Protein AF-A0A158G191-F1 (afdb_monomer_lite)

Organism: Caballeronia sordidicola (NCBI:txid196367)

Structure (mmCIF, N/CA/C/O backbone):
data_AF-A0A158G191-F1
#
_entry.id   AF-A0A158G191-F1
#
loop_
_atom_site.group_PDB
_atom_site.id
_atom_site.type_symbol
_atom_site.label_atom_id
_atom_site.label_alt_id
_atom_site.label_comp_id
_atom_site.label_asym_id
_atom_site.label_entity_id
_atom_site.label_seq_id
_atom_site.pdbx_PDB_ins_code
_atom_site.Cartn_x
_atom_site.Cartn_y
_atom_site.Cartn_z
_atom_site.occupancy
_atom_site.B_iso_or_equiv
_atom_site.auth_seq_id
_atom_site.auth_comp_id
_atom_site.auth_asym_id
_atom_site.auth_atom_id
_atom_site.pdbx_PDB_model_num
ATOM 1 N N . MET A 1 1 ? -6.265 -5.950 13.045 1.00 90.75 1 MET A N 1
ATOM 2 C CA . MET A 1 1 ? -7.126 -6.049 11.848 1.00 90.75 1 MET A CA 1
ATOM 3 C C . MET A 1 1 ? -6.249 -5.811 10.636 1.00 90.75 1 MET A C 1
ATOM 5 O O . MET A 1 1 ? -5.421 -4.910 10.689 1.00 90.75 1 MET A O 1
ATOM 9 N N . TYR A 1 2 ? -6.379 -6.637 9.599 1.00 93.06 2 TYR A N 1
ATOM 10 C CA . TYR A 1 2 ? -5.526 -6.545 8.417 1.00 93.06 2 TYR A CA 1
ATOM 11 C C . TYR A 1 2 ? -6.267 -5.915 7.248 1.00 93.06 2 TYR A C 1
ATOM 13 O O . TYR A 1 2 ? -7.435 -6.209 6.990 1.00 93.06 2 TYR A O 1
ATOM 21 N N . VAL A 1 3 ? -5.549 -5.086 6.509 1.00 94.38 3 VAL A N 1
ATOM 22 C CA . VAL A 1 3 ? -5.984 -4.521 5.240 1.00 94.38 3 VAL A CA 1
ATOM 23 C C . VAL A 1 3 ? -5.022 -5.031 4.177 1.00 94.38 3 VAL A C 1
ATOM 25 O O . VAL A 1 3 ? -3.864 -4.621 4.146 1.00 94.38 3 VAL A O 1
ATOM 28 N N . GLY A 1 4 ? -5.496 -5.971 3.358 1.00 94.06 4 GLY A N 1
ATOM 29 C CA . GLY A 1 4 ? -4.665 -6.678 2.388 1.00 94.06 4 GLY A CA 1
ATOM 30 C C . GLY A 1 4 ? -4.583 -5.954 1.046 1.00 94.06 4 GLY A C 1
ATOM 31 O O . GLY A 1 4 ? -5.605 -5.678 0.406 1.00 94.06 4 GLY A O 1
ATOM 32 N N . ILE A 1 5 ? -3.359 -5.701 0.596 1.00 94.25 5 ILE A N 1
ATOM 33 C CA . ILE A 1 5 ? -3.011 -5.248 -0.749 1.00 94.25 5 ILE A CA 1
ATOM 34 C C . ILE A 1 5 ? -2.375 -6.441 -1.467 1.00 94.25 5 ILE A C 1
ATOM 36 O O . ILE A 1 5 ? -1.180 -6.686 -1.343 1.00 94.25 5 ILE A O 1
ATOM 40 N N . PHE A 1 6 ? -3.196 -7.201 -2.191 1.00 93.38 6 PHE A N 1
ATOM 41 C CA . PHE A 1 6 ? -2.747 -8.345 -2.992 1.00 93.38 6 PHE A CA 1
ATOM 42 C C . PHE A 1 6 ? -2.273 -7.887 -4.355 1.00 93.38 6 PHE A C 1
ATOM 44 O O . PHE A 1 6 ? -2.997 -7.136 -5.006 1.00 93.38 6 PHE A O 1
ATOM 51 N N . ASP A 1 7 ? -1.100 -8.324 -4.774 1.00 92.62 7 ASP A N 1
ATOM 52 C CA . ASP A 1 7 ? -0.473 -7.860 -5.998 1.00 92.62 7 ASP A CA 1
ATOM 53 C C . ASP A 1 7 ? -0.033 -9.034 -6.859 1.00 92.62 7 ASP A C 1
ATOM 55 O O . ASP A 1 7 ? 0.879 -9.782 -6.506 1.00 92.62 7 ASP A O 1
ATOM 59 N N . ASP A 1 8 ? -0.763 -9.218 -7.949 1.00 91.00 8 ASP A N 1
ATOM 60 C CA . ASP A 1 8 ? -0.626 -10.300 -8.913 1.00 91.00 8 ASP A CA 1
ATOM 61 C C . ASP A 1 8 ? 0.094 -9.876 -10.197 1.00 91.00 8 ASP A C 1
ATOM 63 O O . ASP A 1 8 ? 0.328 -10.722 -11.060 1.00 91.00 8 ASP A O 1
ATOM 67 N N . LEU A 1 9 ? 0.476 -8.601 -10.318 1.00 90.50 9 LEU A N 1
ATOM 68 C CA . LEU A 1 9 ? 1.195 -8.091 -11.480 1.00 90.50 9 LEU A CA 1
ATOM 69 C C . LEU A 1 9 ? 2.670 -8.512 -11.448 1.00 90.50 9 LEU A C 1
ATOM 71 O O . LEU A 1 9 ? 3.302 -8.583 -10.390 1.00 90.50 9 LEU A O 1
ATOM 75 N N . ASP A 1 10 ? 3.225 -8.793 -12.625 1.00 88.00 10 ASP A N 1
ATOM 76 C CA . ASP A 1 10 ? 4.669 -8.923 -12.803 1.00 88.00 10 ASP A CA 1
ATOM 77 C C . ASP A 1 10 ? 5.358 -7.548 -12.830 1.00 88.00 10 ASP A C 1
ATOM 79 O O . ASP A 1 10 ? 4.724 -6.493 -12.766 1.00 88.00 10 ASP A O 1
ATOM 83 N N . TRP A 1 11 ? 6.688 -7.567 -12.844 1.00 92.06 11 TRP A N 1
ATOM 84 C CA . TRP A 1 11 ? 7.530 -6.373 -12.770 1.00 92.06 11 TRP A CA 1
ATOM 85 C C . TRP A 1 11 ? 8.141 -6.006 -14.130 1.00 92.06 11 TRP A C 1
ATOM 87 O O . TRP A 1 11 ? 9.162 -5.328 -14.165 1.00 92.06 11 TRP A O 1
ATOM 97 N N . ASP A 1 12 ? 7.542 -6.445 -15.242 1.00 93.00 12 ASP A N 1
ATOM 98 C CA . ASP A 1 12 ? 8.094 -6.205 -16.584 1.00 93.00 12 ASP A CA 1
ATOM 99 C C . ASP A 1 12 ? 8.003 -4.717 -16.975 1.00 93.00 12 ASP A C 1
ATOM 101 O O . ASP A 1 12 ? 8.959 -4.146 -17.500 1.00 93.00 12 ASP A O 1
ATOM 105 N N . ASP A 1 13 ? 6.882 -4.060 -16.649 1.00 95.62 13 ASP A N 1
ATOM 106 C CA . ASP A 1 13 ? 6.724 -2.600 -16.716 1.00 95.62 13 ASP A CA 1
ATOM 107 C C . ASP A 1 13 ? 6.657 -2.005 -15.302 1.00 95.62 13 ASP A C 1
ATOM 109 O O . ASP A 1 13 ? 5.589 -1.721 -14.746 1.00 95.62 13 ASP A O 1
ATOM 113 N N . GLU A 1 14 ? 7.833 -1.808 -14.707 1.00 96.12 14 GLU A N 1
ATOM 114 C CA . GLU A 1 14 ? 7.959 -1.267 -13.352 1.00 96.12 14 GLU A CA 1
ATOM 115 C C . GLU A 1 14 ? 7.348 0.130 -13.200 1.00 96.12 14 GLU A C 1
ATOM 117 O O . GLU A 1 14 ? 6.786 0.443 -12.151 1.00 96.12 14 GLU A O 1
ATOM 122 N N . ALA A 1 15 ? 7.421 0.981 -14.227 1.00 96.50 15 ALA A N 1
ATOM 123 C CA . ALA A 1 15 ? 6.918 2.351 -14.143 1.00 96.50 15 ALA A CA 1
ATOM 124 C C . ALA A 1 15 ? 5.391 2.364 -14.002 1.00 96.50 15 ALA A C 1
ATOM 126 O O . ALA A 1 15 ? 4.836 3.034 -13.115 1.00 96.50 15 ALA A O 1
ATOM 127 N N . THR A 1 16 ? 4.708 1.577 -14.835 1.00 96.19 16 THR A N 1
ATOM 128 C CA . THR A 1 16 ? 3.261 1.383 -14.728 1.00 96.19 16 THR A CA 1
ATOM 129 C C . THR A 1 16 ? 2.907 0.706 -13.409 1.00 96.19 16 THR A C 1
ATOM 131 O O . THR A 1 16 ? 1.993 1.167 -12.712 1.00 96.19 16 THR A O 1
ATOM 134 N N . HIS A 1 17 ? 3.661 -0.320 -13.009 1.00 96.81 17 HIS A N 1
ATOM 135 C CA . HIS A 1 17 ? 3.433 -1.030 -11.755 1.00 96.81 17 HIS A CA 1
ATOM 136 C C . HIS A 1 17 ? 3.533 -0.081 -10.545 1.00 96.81 17 HIS A C 1
ATOM 138 O O . HIS A 1 17 ? 2.590 0.015 -9.753 1.00 96.81 17 HIS A O 1
ATOM 144 N N . PHE A 1 18 ? 4.596 0.720 -10.427 1.00 97.44 18 PHE A N 1
ATOM 145 C CA . PHE A 1 18 ? 4.761 1.696 -9.341 1.00 97.44 18 PHE A CA 1
ATOM 146 C C . PHE A 1 18 ? 3.602 2.692 -9.268 1.00 97.44 18 PHE A C 1
ATOM 148 O O . PHE A 1 18 ? 3.135 3.028 -8.172 1.00 97.44 18 PHE A O 1
ATOM 155 N N . SER A 1 19 ? 3.097 3.148 -10.417 1.00 97.44 19 SER A N 1
ATOM 156 C CA . SER A 1 19 ? 1.932 4.037 -10.486 1.00 97.44 19 SER A CA 1
ATOM 157 C C . SER A 1 19 ? 0.666 3.360 -9.951 1.00 97.44 19 SER A C 1
ATOM 159 O O . SER A 1 19 ? -0.055 3.936 -9.128 1.00 97.44 19 SER A O 1
ATOM 161 N N . LEU A 1 20 ? 0.403 2.117 -10.364 1.00 96.62 20 LEU A N 1
ATOM 162 C CA . LEU A 1 20 ? -0.759 1.344 -9.918 1.00 96.62 20 LEU A CA 1
ATOM 163 C C . LEU A 1 20 ? -0.700 1.025 -8.423 1.00 96.62 20 LEU A C 1
ATOM 165 O O . LEU A 1 20 ? -1.685 1.242 -7.710 1.00 96.62 20 LEU A O 1
ATOM 169 N N . LEU A 1 21 ? 0.455 0.576 -7.932 1.00 96.12 21 LEU A N 1
ATOM 170 C CA . LEU A 1 21 ? 0.640 0.250 -6.524 1.00 96.12 21 LEU A CA 1
ATOM 171 C C . LEU A 1 21 ? 0.536 1.503 -5.644 1.00 96.12 21 LEU A C 1
ATOM 173 O O . LEU A 1 21 ? -0.122 1.456 -4.605 1.00 96.12 21 LEU A O 1
ATOM 177 N N . THR A 1 22 ? 1.062 2.651 -6.092 1.00 96.31 22 THR A N 1
ATOM 178 C CA . THR A 1 22 ? 0.871 3.945 -5.405 1.00 96.31 22 THR A CA 1
ATOM 179 C C . THR A 1 22 ? -0.615 4.280 -5.271 1.00 96.31 22 THR A C 1
ATOM 181 O O . THR A 1 22 ? -1.106 4.472 -4.160 1.00 96.31 22 THR A O 1
ATOM 184 N N . LYS A 1 23 ? -1.370 4.242 -6.378 1.00 96.62 23 LYS A N 1
ATOM 185 C CA . LYS A 1 23 ? -2.822 4.504 -6.370 1.00 96.62 23 LYS A CA 1
ATOM 186 C C . LYS A 1 23 ? -3.576 3.560 -5.433 1.00 96.62 23 LYS A C 1
ATOM 188 O O . LYS A 1 23 ? -4.559 3.959 -4.804 1.00 96.62 23 LYS A O 1
ATOM 193 N N . LYS A 1 24 ? -3.141 2.299 -5.350 1.00 95.38 24 LYS A N 1
ATOM 194 C CA . LYS A 1 24 ? -3.729 1.302 -4.456 1.00 95.38 24 LYS A CA 1
ATOM 195 C C . LYS A 1 24 ? -3.446 1.660 -2.999 1.00 95.38 24 LYS A C 1
ATOM 197 O O . LYS A 1 24 ? -4.388 1.800 -2.228 1.00 95.38 24 LYS A O 1
ATOM 202 N N . ILE A 1 25 ? -2.189 1.889 -2.635 1.00 95.25 25 ILE A N 1
ATOM 203 C CA . ILE A 1 25 ? -1.796 2.281 -1.275 1.00 95.25 25 ILE A CA 1
ATOM 204 C C . ILE A 1 25 ? -2.553 3.536 -0.823 1.00 95.25 25 ILE A C 1
ATOM 206 O O . ILE A 1 25 ? -3.159 3.529 0.252 1.00 95.25 25 ILE A O 1
ATOM 210 N N . ASP A 1 26 ? -2.601 4.574 -1.656 1.00 94.88 26 ASP A N 1
ATOM 211 C CA . ASP A 1 26 ? -3.274 5.836 -1.329 1.00 94.88 26 ASP A CA 1
ATOM 212 C C . ASP A 1 26 ? -4.769 5.626 -1.076 1.00 94.88 26 ASP A C 1
ATOM 214 O O . ASP A 1 26 ? -5.320 6.085 -0.074 1.00 94.88 26 ASP A O 1
ATOM 218 N N . ARG A 1 27 ? -5.431 4.837 -1.927 1.00 94.12 27 ARG A N 1
ATOM 219 C CA . ARG A 1 27 ? -6.853 4.518 -1.759 1.00 94.12 27 ARG A CA 1
ATOM 220 C C . ARG A 1 27 ? -7.127 3.772 -0.457 1.00 94.12 27 ARG A C 1
ATOM 222 O O . ARG A 1 27 ? -8.065 4.111 0.262 1.00 94.12 27 ARG A O 1
ATOM 229 N N . TYR A 1 28 ? -6.343 2.739 -0.163 1.00 93.50 28 TYR A N 1
ATOM 230 C CA . TYR A 1 28 ? -6.544 1.919 1.031 1.00 93.50 28 TYR A CA 1
ATOM 231 C C . TYR A 1 28 ? -6.251 2.710 2.310 1.00 93.50 28 TYR A C 1
ATOM 233 O O . TYR A 1 28 ? -7.031 2.655 3.261 1.00 93.50 28 TYR A O 1
ATOM 241 N N . THR A 1 29 ? -5.174 3.496 2.328 1.00 92.94 29 THR A N 1
ATOM 242 C CA . THR A 1 29 ? -4.855 4.358 3.473 1.00 92.94 29 THR A CA 1
ATOM 243 C C . THR A 1 29 ? -5.928 5.430 3.681 1.00 92.94 29 THR A C 1
ATOM 245 O O . THR A 1 29 ? -6.360 5.635 4.816 1.00 92.94 29 THR A O 1
ATOM 248 N N . GLN A 1 30 ? -6.449 6.052 2.617 1.00 94.50 30 GLN A N 1
ATOM 249 C CA . GLN A 1 30 ? -7.554 7.012 2.709 1.00 94.50 30 GLN A CA 1
ATOM 250 C C . GLN A 1 30 ? -8.855 6.367 3.213 1.00 94.50 30 GLN A C 1
ATOM 252 O O . GLN A 1 30 ? -9.534 6.948 4.062 1.00 94.50 30 GLN A O 1
ATOM 257 N N . TYR A 1 31 ? -9.189 5.156 2.757 1.00 93.81 31 TYR A N 1
ATOM 258 C CA . TYR A 1 31 ? -10.359 4.404 3.231 1.00 93.81 31 TYR A CA 1
ATOM 259 C C . TYR A 1 31 ? -10.299 4.133 4.743 1.00 93.81 31 TYR A C 1
ATOM 261 O O . TYR A 1 31 ? -11.294 4.264 5.459 1.00 93.81 31 TYR A O 1
ATOM 269 N N . VAL A 1 32 ? -9.115 3.800 5.263 1.00 92.88 32 VAL A N 1
ATOM 270 C CA . VAL A 1 32 ? -8.923 3.606 6.705 1.00 92.88 32 VAL A CA 1
ATOM 271 C C . VAL A 1 32 ? -8.984 4.943 7.450 1.00 92.88 32 VAL A C 1
ATOM 273 O O . VAL A 1 32 ? -9.736 5.068 8.416 1.00 92.88 32 VAL A O 1
ATOM 276 N N . ARG A 1 33 ? -8.239 5.961 6.995 1.00 92.88 33 ARG A N 1
ATOM 277 C CA . ARG A 1 33 ? -8.139 7.271 7.670 1.00 92.88 33 ARG A CA 1
ATOM 278 C C . ARG A 1 33 ? -9.448 8.049 7.705 1.00 92.88 33 ARG A C 1
ATOM 280 O O . ARG A 1 33 ? -9.703 8.755 8.672 1.00 92.88 33 ARG A O 1
ATOM 287 N N . SER A 1 34 ? -10.272 7.918 6.672 1.00 94.31 34 SER A N 1
ATOM 288 C CA . SER A 1 34 ? -11.597 8.547 6.615 1.00 94.31 34 SER A CA 1
ATOM 289 C C . SER A 1 34 ? -12.610 7.909 7.572 1.00 94.31 34 SER A C 1
ATOM 291 O O . SER A 1 34 ? -13.733 8.392 7.684 1.00 94.31 34 SER A O 1
ATOM 293 N N . GLY A 1 35 ? -12.253 6.810 8.247 1.00 93.12 35 GLY A N 1
ATOM 294 C CA . GLY A 1 35 ? -13.159 6.073 9.123 1.00 93.12 35 GLY A CA 1
ATOM 295 C C . GLY A 1 35 ? -14.177 5.211 8.373 1.00 93.12 35 GLY A C 1
ATOM 296 O O . GLY A 1 35 ? -14.957 4.515 9.024 1.00 93.12 35 GLY A O 1
ATOM 297 N N . GLN A 1 36 ? -14.145 5.183 7.033 1.00 94.50 36 GLN A N 1
ATOM 298 C CA . GLN A 1 36 ? -15.035 4.346 6.218 1.00 94.50 36 GLN A CA 1
ATOM 299 C C . GLN A 1 36 ? -14.927 2.869 6.603 1.00 94.50 36 GLN A C 1
ATOM 301 O O 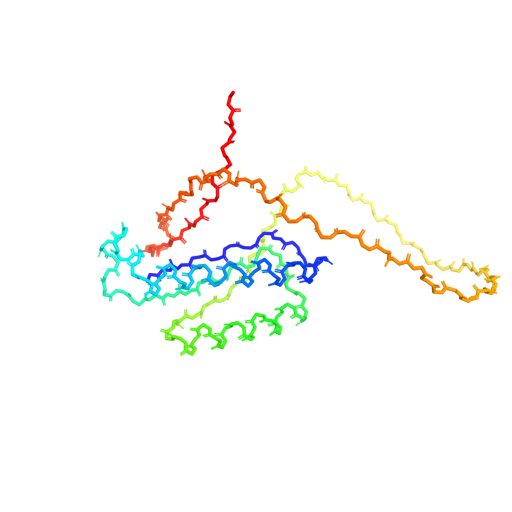. GLN A 1 36 ? -15.941 2.177 6.689 1.00 94.50 36 GLN A O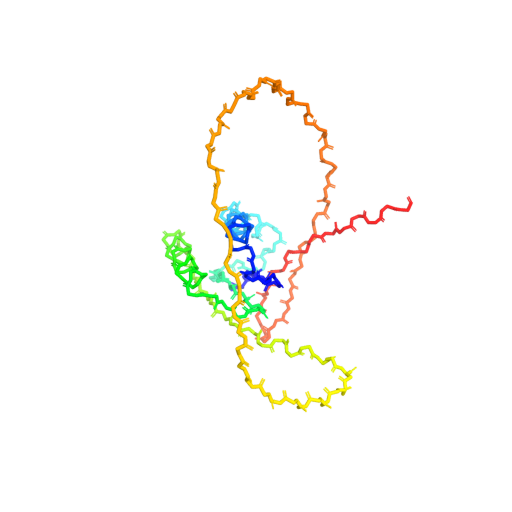 1
ATOM 306 N N . LEU A 1 37 ? -13.719 2.403 6.938 1.00 92.38 37 LEU A N 1
ATOM 307 C CA . LEU A 1 37 ? -13.522 1.060 7.474 1.00 92.38 37 LEU A CA 1
ATOM 308 C C . LEU A 1 37 ? -14.355 0.796 8.740 1.00 92.38 37 LEU A C 1
ATOM 310 O O . LEU A 1 37 ? -15.023 -0.232 8.827 1.00 92.38 37 LEU A O 1
ATOM 314 N N . LEU A 1 38 ? -14.307 1.701 9.721 1.00 92.25 38 LEU A N 1
ATOM 315 C CA . LEU A 1 38 ? -15.026 1.541 10.988 1.00 92.25 38 LEU A CA 1
ATOM 316 C C . LEU A 1 38 ? -16.539 1.677 10.807 1.00 92.25 38 LEU A C 1
ATOM 318 O O . LEU A 1 38 ? -17.288 1.006 11.512 1.00 92.25 38 LEU A O 1
ATOM 322 N N . ALA A 1 39 ? -16.982 2.515 9.868 1.00 93.12 39 ALA A N 1
ATOM 323 C CA . ALA A 1 39 ? -18.392 2.649 9.522 1.00 93.12 39 ALA A CA 1
ATOM 324 C C . ALA A 1 39 ? -18.940 1.360 8.891 1.00 93.12 39 ALA A C 1
ATOM 326 O O . ALA A 1 39 ? -19.986 0.867 9.306 1.00 93.12 39 ALA A O 1
ATOM 327 N N . ALA A 1 40 ? -18.208 0.784 7.932 1.00 91.88 40 ALA A N 1
ATOM 328 C CA . ALA A 1 40 ? -18.599 -0.456 7.264 1.00 91.88 40 ALA A CA 1
ATOM 329 C C . ALA A 1 40 ? -18.482 -1.684 8.184 1.00 91.88 40 ALA A C 1
ATOM 331 O O . ALA A 1 40 ? -19.281 -2.615 8.084 1.00 91.88 40 ALA A O 1
ATOM 332 N N . TYR A 1 41 ? -17.509 -1.687 9.102 1.00 90.88 41 TYR A N 1
ATOM 333 C CA . TYR A 1 41 ? -17.234 -2.823 9.982 1.00 90.88 41 TYR A CA 1
ATOM 334 C C . TYR A 1 41 ? -17.019 -2.398 11.442 1.00 90.88 41 TYR A C 1
ATOM 336 O O . TYR A 1 41 ? -15.909 -2.504 11.963 1.00 90.88 41 TYR A O 1
ATOM 344 N N . PRO A 1 42 ? -18.077 -2.010 12.177 1.00 91.94 42 PRO A N 1
ATOM 345 C CA . PRO A 1 42 ? -17.942 -1.486 13.542 1.00 91.94 42 PRO A CA 1
ATOM 346 C C . PRO A 1 42 ? -17.253 -2.439 14.529 1.00 91.94 42 PRO A C 1
ATOM 348 O O . PRO A 1 42 ? -16.623 -1.995 15.487 1.00 91.94 42 PRO A O 1
ATOM 351 N N . ARG A 1 43 ? -17.326 -3.755 14.282 1.00 91.44 43 ARG A N 1
ATOM 352 C CA . ARG A 1 43 ? -16.730 -4.797 15.139 1.00 91.44 43 ARG A CA 1
ATOM 353 C C . ARG A 1 43 ? -15.199 -4.778 15.168 1.00 91.44 43 ARG A C 1
ATOM 355 O O . ARG A 1 43 ? -14.624 -5.400 16.051 1.00 91.44 43 ARG A O 1
ATOM 362 N N . VAL A 1 44 ? -14.541 -4.099 14.222 1.00 89.56 44 VAL A N 1
ATOM 363 C CA . VAL A 1 44 ? -13.069 -3.973 14.206 1.00 89.56 44 VAL A CA 1
ATOM 364 C C . VAL A 1 44 ? -12.569 -2.797 15.052 1.00 89.56 44 VAL A C 1
ATOM 366 O O . VAL A 1 44 ? -11.363 -2.568 15.133 1.00 89.56 44 VAL A O 1
ATOM 369 N N . ARG A 1 45 ? -13.473 -2.058 15.711 1.00 90.62 45 ARG A N 1
ATOM 370 C CA . ARG A 1 45 ? -13.113 -0.995 16.654 1.00 90.62 45 ARG A CA 1
ATOM 371 C C . ARG A 1 45 ? -12.239 -1.552 17.782 1.00 90.62 45 ARG A C 1
ATOM 373 O O . ARG A 1 45 ? -12.531 -2.606 18.335 1.00 90.62 45 ARG A O 1
ATOM 380 N N . GLY A 1 46 ? -11.182 -0.817 18.119 1.00 90.25 46 GLY A N 1
ATOM 381 C CA . GLY A 1 46 ? -10.233 -1.190 19.172 1.00 90.25 46 GLY A CA 1
ATOM 382 C C . GLY A 1 46 ? -9.107 -2.124 18.721 1.00 90.25 46 GLY A C 1
ATOM 383 O O . GLY A 1 46 ? -8.172 -2.332 19.484 1.00 90.25 46 GLY A O 1
ATOM 384 N N . TYR A 1 47 ? -9.139 -2.643 17.489 1.00 90.69 47 TYR A N 1
ATOM 385 C CA . TYR A 1 47 ? -8.022 -3.407 16.935 1.00 90.69 47 TYR A CA 1
ATOM 386 C C . TYR A 1 47 ? -7.063 -2.487 16.165 1.00 90.69 47 TYR A C 1
ATOM 388 O O . TYR A 1 47 ? -7.536 -1.666 15.374 1.00 90.69 47 TYR A O 1
ATOM 396 N N . PRO A 1 48 ? -5.733 -2.651 16.308 1.00 91.75 48 PRO A N 1
ATOM 397 C CA . PRO A 1 48 ? -4.774 -1.932 15.474 1.00 91.75 48 PRO A CA 1
ATOM 398 C C . PRO A 1 48 ? -4.957 -2.317 14.002 1.00 91.75 48 PRO A C 1
ATOM 400 O O . PRO A 1 48 ? -5.303 -3.465 13.687 1.00 91.75 48 PRO A O 1
ATOM 403 N N . VAL A 1 49 ? -4.739 -1.361 13.099 1.00 93.44 49 VAL A N 1
ATOM 404 C CA . VAL A 1 4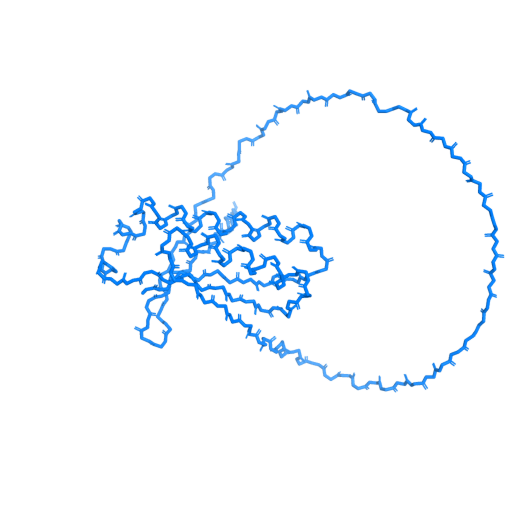9 ? -4.794 -1.592 11.650 1.00 93.44 49 VAL A CA 1
ATOM 405 C C . VAL A 1 49 ? -3.390 -1.880 11.133 1.00 93.44 49 VAL A C 1
ATOM 407 O O . VAL A 1 49 ? -2.481 -1.072 11.311 1.00 93.44 49 VAL A O 1
ATOM 410 N N . ILE A 1 50 ? -3.245 -3.024 10.468 1.00 96.06 50 ILE A N 1
ATOM 411 C CA . ILE A 1 50 ? -2.012 -3.463 9.817 1.00 96.06 50 ILE A CA 1
ATOM 412 C C . ILE A 1 50 ? -2.265 -3.481 8.308 1.00 96.06 50 ILE A C 1
ATOM 414 O O . ILE A 1 50 ? -3.152 -4.201 7.838 1.00 96.06 50 ILE A O 1
ATOM 418 N N . ILE A 1 51 ? -1.498 -2.704 7.545 1.00 95.69 51 ILE A N 1
ATOM 419 C CA . ILE A 1 51 ? -1.487 -2.780 6.081 1.00 95.69 51 ILE A CA 1
ATOM 420 C C . ILE A 1 51 ? -0.560 -3.933 5.681 1.00 95.69 51 ILE A C 1
ATOM 422 O O . ILE A 1 51 ? 0.641 -3.886 5.947 1.00 95.69 51 ILE A O 1
ATOM 426 N N . GLU A 1 52 ? -1.109 -4.979 5.067 1.00 96.62 52 GLU A N 1
ATOM 427 C CA . GLU A 1 52 ? -0.331 -6.118 4.571 1.00 96.62 52 GLU A CA 1
ATOM 428 C C . GLU A 1 52 ? -0.233 -6.054 3.047 1.00 96.62 52 GLU A C 1
ATOM 430 O O . GLU A 1 52 ? -1.247 -6.136 2.356 1.00 96.62 52 GLU A O 1
ATOM 435 N N . TYR A 1 53 ? 0.987 -5.935 2.529 1.00 96.50 53 TYR A N 1
ATOM 436 C CA . TYR A 1 53 ? 1.280 -6.105 1.110 1.00 96.50 53 TYR A CA 1
ATOM 437 C C . TYR A 1 53 ? 1.694 -7.546 0.821 1.00 96.50 53 TYR A C 1
ATOM 439 O O . TYR A 1 53 ? 2.559 -8.110 1.500 1.00 96.50 53 TYR A O 1
ATOM 447 N N . VAL A 1 54 ? 1.043 -8.140 -0.176 1.00 95.50 54 VAL A N 1
ATOM 448 C CA . VAL A 1 54 ? 1.241 -9.527 -0.591 1.00 95.50 54 VAL A CA 1
ATOM 449 C C . VAL A 1 54 ? 1.659 -9.532 -2.054 1.00 95.50 54 VAL A C 1
ATOM 451 O O . VAL A 1 54 ? 0.805 -9.433 -2.933 1.00 95.50 54 VAL A O 1
ATOM 454 N N . ALA A 1 55 ? 2.962 -9.661 -2.298 1.00 93.94 55 ALA A N 1
ATOM 455 C CA . ALA A 1 55 ? 3.516 -9.802 -3.639 1.00 93.94 55 ALA A CA 1
ATOM 456 C C . ALA A 1 55 ? 3.401 -11.266 -4.089 1.00 93.94 55 ALA A C 1
ATOM 458 O O . ALA A 1 55 ? 3.968 -12.161 -3.458 1.00 93.94 55 ALA A O 1
ATOM 459 N N . MET A 1 56 ? 2.657 -11.529 -5.161 1.00 93.06 56 MET A N 1
ATOM 460 C CA . MET A 1 56 ? 2.502 -12.876 -5.737 1.00 93.06 56 MET A CA 1
ATOM 461 C C . MET A 1 56 ? 3.569 -13.169 -6.803 1.00 93.06 56 MET A C 1
ATOM 463 O O . MET A 1 56 ? 3.700 -14.303 -7.259 1.00 93.06 56 MET A O 1
ATOM 467 N N . ARG A 1 57 ? 4.350 -12.151 -7.187 1.00 90.69 57 ARG A N 1
ATOM 468 C CA . ARG A 1 57 ? 5.501 -12.237 -8.092 1.00 90.69 57 ARG A CA 1
ATOM 469 C C . ARG A 1 57 ? 6.760 -11.724 -7.374 1.00 90.69 57 ARG A C 1
ATOM 471 O O . ARG A 1 57 ? 6.652 -10.769 -6.600 1.00 90.69 57 ARG A O 1
ATOM 478 N N . PRO A 1 58 ? 7.946 -12.328 -7.590 1.00 91.06 58 PRO A N 1
ATOM 479 C CA . PRO A 1 58 ? 9.191 -11.853 -6.985 1.00 91.06 58 PRO A CA 1
ATOM 480 C C . PRO A 1 58 ? 9.482 -10.398 -7.357 1.00 91.06 58 PRO A C 1
ATOM 482 O O . PRO A 1 58 ? 9.416 -10.046 -8.530 1.00 91.06 58 PRO A O 1
ATOM 485 N N . MET A 1 59 ? 9.814 -9.570 -6.366 1.00 93.69 59 MET A N 1
ATOM 486 C CA . MET A 1 59 ? 10.184 -8.172 -6.588 1.00 93.69 59 MET A CA 1
ATOM 487 C C . MET A 1 59 ? 11.574 -8.061 -7.220 1.00 93.69 59 MET A C 1
ATOM 489 O O . MET A 1 59 ? 12.496 -8.797 -6.870 1.00 93.69 59 MET A O 1
ATOM 493 N N . THR A 1 60 ? 11.736 -7.098 -8.122 1.00 95.88 60 THR A N 1
ATOM 494 C CA . THR A 1 60 ? 13.053 -6.621 -8.552 1.00 95.88 60 THR A CA 1
ATOM 495 C C . THR A 1 60 ? 13.688 -5.749 -7.462 1.00 95.88 60 THR A C 1
ATOM 497 O O . THR A 1 60 ? 13.035 -5.328 -6.505 1.00 95.88 60 THR A O 1
ATOM 500 N N . ARG A 1 61 ? 14.979 -5.417 -7.596 1.00 96.62 61 ARG A N 1
ATOM 501 C CA . ARG A 1 61 ? 15.671 -4.545 -6.622 1.00 96.62 61 ARG A CA 1
ATOM 502 C C . ARG A 1 61 ? 15.055 -3.145 -6.538 1.00 96.62 61 ARG A C 1
ATOM 504 O O . ARG A 1 61 ? 14.962 -2.570 -5.455 1.00 96.62 61 ARG A O 1
ATOM 511 N N . SER A 1 62 ? 14.654 -2.587 -7.676 1.00 97.19 62 SER A N 1
ATOM 512 C CA . SER A 1 62 ? 13.953 -1.302 -7.765 1.00 97.19 62 SER A CA 1
ATOM 513 C C . SER A 1 62 ? 12.578 -1.381 -7.108 1.00 97.19 62 SER A C 1
ATOM 515 O O . SER A 1 62 ? 12.226 -0.471 -6.358 1.00 97.19 62 SER A O 1
ATOM 517 N N . ALA A 1 63 ? 11.846 -2.481 -7.293 1.00 95.81 63 ALA A N 1
ATOM 518 C CA . ALA A 1 63 ? 10.578 -2.724 -6.613 1.00 95.81 63 ALA A CA 1
ATOM 519 C C . ALA A 1 63 ? 10.717 -2.820 -5.088 1.00 95.81 63 ALA A C 1
ATOM 521 O O . ALA A 1 63 ? 9.936 -2.206 -4.360 1.00 95.81 63 ALA A O 1
ATOM 522 N N . GLU A 1 64 ? 11.745 -3.504 -4.585 1.00 96.25 64 GLU A N 1
ATOM 523 C CA . GLU A 1 64 ? 12.032 -3.558 -3.146 1.00 96.25 64 GLU A CA 1
ATOM 524 C C . GLU A 1 64 ? 12.345 -2.168 -2.570 1.00 96.25 64 GLU A C 1
ATOM 526 O O . GLU A 1 64 ? 11.809 -1.790 -1.524 1.00 96.25 64 GLU A O 1
ATOM 531 N N . ALA A 1 65 ? 13.174 -1.377 -3.261 1.00 97.56 65 ALA A N 1
ATOM 532 C CA . ALA A 1 65 ? 13.507 -0.012 -2.851 1.00 97.56 65 ALA A CA 1
ATOM 533 C C . ALA A 1 65 ? 12.278 0.917 -2.885 1.00 97.56 65 ALA A C 1
ATOM 535 O O . ALA A 1 65 ? 12.044 1.705 -1.957 1.00 97.56 65 ALA A O 1
ATOM 536 N N . PHE A 1 66 ? 11.453 0.789 -3.925 1.00 97.06 66 PHE A N 1
ATOM 537 C CA . PHE A 1 66 ? 10.174 1.479 -4.033 1.00 97.06 66 PHE A CA 1
ATOM 538 C C . PHE A 1 66 ? 9.255 1.116 -2.861 1.00 97.06 66 PHE A C 1
ATOM 540 O O . PHE A 1 66 ? 8.759 2.006 -2.162 1.00 97.06 66 PHE A O 1
ATOM 547 N N . TRP A 1 67 ? 9.077 -0.179 -2.585 1.00 96.38 67 TRP A N 1
ATOM 548 C CA . TRP A 1 67 ? 8.240 -0.651 -1.486 1.00 96.38 67 TRP A CA 1
ATOM 549 C C . TRP A 1 67 ? 8.747 -0.156 -0.129 1.00 96.38 67 TRP A C 1
ATOM 551 O O . TRP A 1 67 ? 7.950 0.320 0.676 1.00 96.38 67 TRP A O 1
ATOM 561 N N . LYS A 1 68 ? 10.063 -0.162 0.115 1.00 97.25 68 LYS A N 1
ATOM 562 C CA . LYS A 1 68 ? 10.653 0.393 1.345 1.00 97.25 68 LYS A CA 1
ATOM 563 C C . LYS A 1 68 ? 10.304 1.864 1.552 1.00 97.25 68 LYS A C 1
ATOM 565 O O . LYS A 1 68 ? 9.971 2.268 2.665 1.00 97.25 68 LYS A O 1
ATOM 570 N N . THR A 1 69 ? 10.301 2.650 0.480 1.00 97.50 69 THR A N 1
ATOM 571 C CA . THR A 1 69 ? 9.875 4.055 0.533 1.00 97.50 69 THR A CA 1
ATOM 572 C C . THR A 1 69 ? 8.402 4.175 0.941 1.00 97.50 69 THR A C 1
ATOM 574 O O . THR A 1 69 ? 8.049 5.004 1.783 1.00 97.50 69 THR A O 1
ATOM 577 N N . ARG A 1 70 ? 7.530 3.316 0.397 1.00 96.75 70 ARG A N 1
ATOM 578 C CA . ARG A 1 70 ? 6.102 3.285 0.754 1.00 96.75 70 ARG A CA 1
ATOM 579 C C . ARG A 1 70 ? 5.859 2.791 2.174 1.00 96.75 70 ARG A C 1
ATOM 581 O O . ARG A 1 70 ? 5.030 3.371 2.868 1.00 96.75 70 ARG A O 1
ATOM 588 N N . GLU A 1 71 ? 6.609 1.792 2.626 1.00 97.06 71 GLU A N 1
ATOM 589 C CA . GLU A 1 71 ? 6.572 1.300 4.002 1.00 97.06 71 GLU A CA 1
ATOM 590 C C . GLU A 1 71 ? 6.826 2.446 4.994 1.00 97.06 71 GLU A C 1
ATOM 592 O O . GLU A 1 71 ? 6.038 2.634 5.922 1.00 97.06 71 GLU A O 1
ATOM 597 N N . THR A 1 72 ? 7.862 3.260 4.767 1.00 97.38 72 THR A N 1
ATOM 598 C CA . THR A 1 72 ? 8.167 4.419 5.622 1.00 97.38 72 THR A CA 1
ATOM 599 C C . THR A 1 72 ? 7.027 5.439 5.643 1.00 97.38 72 THR A C 1
ATOM 601 O O . THR A 1 72 ? 6.666 5.925 6.715 1.00 97.38 72 THR A O 1
ATOM 604 N N . ILE A 1 73 ? 6.421 5.738 4.489 1.00 95.31 73 ILE A N 1
ATOM 605 C CA . ILE A 1 73 ? 5.289 6.676 4.398 1.00 95.31 73 ILE A CA 1
ATOM 606 C C . ILE A 1 73 ? 4.064 6.135 5.144 1.00 95.31 73 ILE A C 1
ATOM 608 O O . ILE A 1 73 ? 3.417 6.864 5.886 1.00 95.31 73 ILE A O 1
ATOM 612 N N . ILE A 1 74 ? 3.733 4.854 4.990 1.00 95.12 74 ILE A N 1
ATOM 613 C CA . ILE A 1 74 ? 2.567 4.271 5.668 1.00 95.12 74 ILE A CA 1
ATOM 614 C C . ILE A 1 74 ? 2.780 4.270 7.192 1.00 95.12 74 ILE A C 1
ATOM 616 O O . ILE A 1 74 ? 1.863 4.612 7.945 1.00 95.12 74 ILE A O 1
ATOM 620 N N . ARG A 1 75 ? 4.000 3.956 7.650 1.00 96.31 75 ARG A N 1
ATOM 621 C CA . ARG A 1 75 ? 4.360 3.988 9.075 1.00 96.31 75 ARG A CA 1
ATOM 622 C C . ARG A 1 75 ? 4.331 5.393 9.664 1.00 96.31 75 ARG A C 1
ATOM 624 O O . ARG A 1 75 ? 3.854 5.552 10.785 1.00 96.31 75 ARG A O 1
ATOM 631 N N . SER A 1 76 ? 4.783 6.411 8.930 1.00 94.44 76 SER A N 1
ATOM 632 C CA . SER A 1 76 ? 4.770 7.799 9.421 1.00 94.44 76 SER A CA 1
ATOM 633 C C . SER A 1 76 ? 3.354 8.339 9.648 1.00 94.44 76 SER A C 1
ATOM 635 O O . SER A 1 76 ? 3.159 9.235 10.465 1.00 94.44 76 SER A O 1
ATOM 637 N N . VAL A 1 77 ? 2.355 7.753 8.983 1.00 89.44 77 VAL A N 1
ATOM 638 C CA . VAL A 1 77 ? 0.931 8.084 9.148 1.00 89.44 77 VAL A CA 1
ATOM 639 C C . VAL A 1 77 ? 0.271 7.269 10.279 1.00 89.44 77 VAL A C 1
ATOM 641 O O . VAL A 1 77 ? -0.913 7.442 10.563 1.00 89.44 77 VAL A O 1
ATOM 644 N N . GLY A 1 78 ? 1.035 6.420 10.977 1.00 91.31 78 GLY A N 1
ATOM 645 C CA . GLY A 1 78 ? 0.603 5.715 12.187 1.00 91.31 78 GLY A CA 1
ATOM 646 C C . GLY A 1 78 ? 0.068 4.301 11.959 1.00 91.31 78 GLY A C 1
ATOM 647 O O . GLY A 1 78 ? -0.563 3.746 12.857 1.00 91.31 78 GLY A O 1
ATOM 648 N N . PHE A 1 79 ? 0.301 3.708 10.785 1.00 94.38 79 PHE A N 1
ATOM 649 C CA . PHE A 1 79 ? -0.084 2.324 10.511 1.00 94.38 79 PHE A CA 1
ATOM 650 C C . PHE A 1 79 ? 1.089 1.358 10.665 1.00 94.38 79 PHE A C 1
ATOM 652 O O . PHE A 1 79 ? 2.220 1.637 10.266 1.00 94.38 79 PHE A O 1
ATOM 659 N N . GLU A 1 80 ? 0.803 0.166 11.177 1.00 96.12 80 GLU A N 1
ATOM 660 C CA . GLU A 1 80 ? 1.732 -0.950 11.053 1.00 96.12 80 GLU A CA 1
ATOM 661 C C . GLU A 1 80 ? 1.718 -1.489 9.620 1.00 96.12 80 GLU A C 1
ATOM 663 O O . GLU A 1 80 ? 0.677 -1.525 8.961 1.00 96.12 80 GLU A O 1
ATOM 668 N N . VAL A 1 81 ? 2.880 -1.937 9.144 1.00 96.75 81 VAL A N 1
ATOM 669 C CA . VAL A 1 81 ? 3.045 -2.485 7.794 1.00 96.75 81 VAL A CA 1
ATOM 670 C C . VAL A 1 81 ? 3.676 -3.864 7.867 1.00 96.75 81 VAL A C 1
ATOM 672 O O . VAL A 1 81 ? 4.604 -4.090 8.651 1.00 96.75 81 VAL A O 1
ATOM 675 N N . ARG A 1 82 ? 3.190 -4.772 7.022 1.00 96.50 82 ARG A N 1
ATOM 676 C CA . ARG A 1 82 ? 3.817 -6.063 6.738 1.00 96.50 82 ARG A CA 1
ATOM 677 C C . ARG A 1 82 ? 3.939 -6.259 5.236 1.00 96.50 82 ARG A C 1
ATOM 679 O O . ARG A 1 82 ? 3.110 -5.781 4.469 1.00 96.50 82 ARG A O 1
ATOM 686 N N . CYS A 1 83 ? 4.978 -6.977 4.842 1.00 95.00 83 CYS A N 1
ATOM 687 C CA . CYS A 1 83 ? 5.214 -7.378 3.468 1.00 95.00 83 CYS A CA 1
ATOM 688 C C . CYS A 1 83 ? 5.539 -8.863 3.461 1.00 95.00 83 CYS A C 1
ATOM 690 O O . CYS A 1 83 ? 6.352 -9.316 4.270 1.00 95.00 83 CYS A O 1
ATOM 692 N N . ARG A 1 84 ? 4.920 -9.605 2.550 1.00 93.56 84 ARG A N 1
ATOM 693 C CA . ARG A 1 84 ? 5.280 -10.994 2.283 1.00 93.56 84 ARG A CA 1
ATOM 694 C C . ARG A 1 84 ? 5.215 -11.283 0.796 1.00 93.56 84 ARG A C 1
ATOM 696 O O . ARG A 1 84 ? 4.342 -10.771 0.100 1.00 93.56 84 ARG A O 1
ATOM 703 N N . THR A 1 85 ? 6.110 -12.151 0.352 1.00 89.44 85 THR A N 1
ATOM 704 C CA . THR A 1 85 ? 6.068 -12.731 -0.987 1.00 89.44 85 THR A CA 1
ATOM 705 C C . THR A 1 85 ? 5.433 -14.108 -0.882 1.00 89.44 85 THR A C 1
ATOM 707 O O . THR A 1 85 ? 5.777 -14.883 0.013 1.00 89.44 85 THR A O 1
ATOM 710 N N . VAL A 1 86 ? 4.487 -14.409 -1.763 1.00 84.88 86 VAL A N 1
ATOM 711 C CA . VAL A 1 86 ? 3.876 -15.734 -1.865 1.00 84.88 86 VAL A CA 1
ATOM 712 C C . VAL A 1 86 ? 4.304 -16.326 -3.195 1.00 84.88 86 VAL A C 1
ATOM 714 O O . VAL A 1 86 ? 3.966 -15.788 -4.244 1.00 84.88 86 VAL A O 1
ATOM 717 N N . ASP A 1 87 ? 5.042 -17.435 -3.145 1.00 69.00 87 ASP A N 1
ATOM 718 C CA . ASP A 1 87 ? 5.316 -18.245 -4.330 1.00 69.00 87 ASP A CA 1
ATOM 719 C C . ASP A 1 87 ? 4.049 -19.028 -4.678 1.00 69.00 87 ASP A C 1
ATOM 721 O O . ASP A 1 87 ? 3.780 -20.111 -4.147 1.00 69.00 87 ASP A O 1
ATOM 725 N N . VAL A 1 88 ? 3.211 -18.434 -5.524 1.00 64.69 88 VAL A N 1
ATOM 726 C CA . VAL A 1 88 ? 2.072 -19.144 -6.091 1.00 64.69 88 VAL A CA 1
ATOM 727 C C . VAL A 1 88 ? 2.621 -19.975 -7.238 1.00 64.69 88 VAL A C 1
ATOM 729 O O . VAL A 1 88 ? 2.651 -19.532 -8.385 1.00 64.69 88 VAL A O 1
ATOM 732 N N . ARG A 1 89 ? 3.077 -21.193 -6.925 1.00 58.06 89 ARG A N 1
ATOM 733 C CA . ARG A 1 89 ? 3.365 -22.191 -7.955 1.00 58.06 89 ARG A CA 1
ATOM 734 C C . ARG A 1 89 ? 2.104 -22.349 -8.785 1.00 58.06 89 ARG A C 1
AT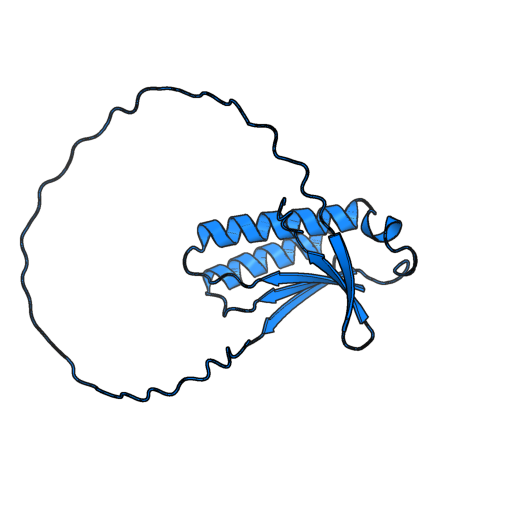OM 736 O O . ARG A 1 89 ? 1.126 -22.947 -8.331 1.00 58.06 89 ARG A O 1
ATOM 743 N N . HIS A 1 90 ? 2.115 -21.813 -9.997 1.00 49.03 90 HIS A N 1
ATOM 744 C CA . HIS A 1 90 ? 1.135 -22.204 -10.985 1.00 49.03 90 HIS A CA 1
ATOM 745 C C . HIS A 1 90 ? 1.351 -23.707 -11.166 1.00 49.03 90 HIS A C 1
ATOM 747 O O . HIS A 1 90 ? 2.392 -24.133 -11.663 1.00 49.03 90 HIS A O 1
ATOM 753 N N . THR A 1 91 ? 0.414 -24.528 -10.682 1.00 42.97 91 THR A N 1
ATOM 754 C CA . THR A 1 91 ? 0.288 -25.905 -11.164 1.00 42.97 91 THR A CA 1
ATOM 755 C C . THR A 1 91 ? -0.107 -25.778 -12.625 1.00 42.97 91 THR A C 1
ATOM 757 O O . THR A 1 91 ? -1.276 -25.826 -12.992 1.00 42.97 91 THR A O 1
ATOM 760 N N . THR A 1 92 ? 0.882 -25.522 -13.468 1.00 49.62 92 THR A N 1
ATOM 761 C CA . THR A 1 92 ? 0.779 -25.780 -14.886 1.00 49.62 92 THR A CA 1
ATOM 762 C C . THR A 1 92 ? 1.037 -27.267 -14.992 1.00 49.62 92 THR A C 1
ATOM 764 O O . THR A 1 92 ? 2.175 -27.721 -15.083 1.00 49.62 92 THR A O 1
ATOM 767 N N . ALA A 1 93 ? -0.033 -28.050 -14.874 1.00 46.62 93 ALA A N 1
ATOM 768 C CA . ALA A 1 93 ? -0.023 -29.390 -15.415 1.00 46.62 93 ALA A CA 1
ATOM 769 C C . ALA A 1 93 ? 0.183 -29.244 -16.926 1.00 46.62 93 ALA A C 1
ATOM 771 O O . ALA A 1 93 ? -0.775 -29.008 -17.653 1.00 46.62 93 ALA A O 1
ATOM 772 N N . GLN A 1 94 ? 1.442 -29.290 -17.355 1.00 42.84 94 GLN A N 1
ATOM 773 C CA . GLN A 1 94 ? 1.886 -29.956 -18.570 1.00 42.84 94 GLN A CA 1
ATOM 774 C C . GLN A 1 94 ? 3.413 -30.038 -18.567 1.00 42.84 94 GLN A C 1
ATOM 776 O O . GLN A 1 94 ? 4.124 -29.044 -18.700 1.00 42.84 94 GLN A O 1
ATOM 781 N N . ASP A 1 95 ? 3.870 -31.276 -18.382 1.00 47.94 95 ASP A N 1
ATOM 782 C CA . ASP A 1 95 ? 5.166 -31.781 -18.801 1.00 47.94 95 ASP A CA 1
ATOM 783 C C . ASP A 1 95 ? 5.584 -31.205 -20.152 1.00 47.94 95 ASP A C 1
ATOM 785 O O . ASP A 1 95 ? 4.843 -31.298 -21.130 1.00 47.94 95 ASP A O 1
ATOM 789 N N . SER A 1 96 ? 6.812 -30.703 -20.216 1.00 40.75 96 SER A N 1
ATOM 790 C CA . SER A 1 96 ? 7.697 -30.831 -21.375 1.00 40.75 96 SER A CA 1
ATOM 791 C C . SER A 1 96 ? 9.110 -30.501 -20.917 1.00 40.75 96 SER A C 1
ATOM 793 O O . SER A 1 96 ? 9.576 -29.366 -20.988 1.00 40.75 96 SER A O 1
ATOM 795 N N . VAL A 1 97 ? 9.796 -31.521 -20.413 1.00 42.00 97 VAL A N 1
ATOM 796 C CA . VAL A 1 97 ? 11.254 -31.552 -20.415 1.00 42.00 97 VAL A CA 1
ATOM 797 C C . VAL A 1 97 ? 11.696 -31.506 -21.876 1.00 42.00 97 VAL A C 1
ATOM 799 O O . VAL A 1 97 ? 11.464 -32.467 -22.600 1.00 42.00 97 VAL A O 1
ATOM 802 N N . MET A 1 98 ? 12.364 -30.435 -22.296 1.00 35.25 98 MET A N 1
ATOM 803 C CA . MET A 1 98 ? 13.421 -30.538 -23.300 1.00 35.25 98 MET A CA 1
ATOM 804 C C . MET A 1 98 ? 14.586 -29.644 -22.892 1.00 35.25 98 MET A C 1
ATOM 806 O O . MET A 1 98 ? 14.547 -28.420 -22.967 1.00 35.25 98 MET A O 1
ATOM 810 N N . VAL A 1 99 ? 15.612 -30.328 -22.399 1.00 37.56 99 VAL A N 1
ATOM 811 C CA . VAL A 1 99 ? 16.989 -29.864 -22.339 1.00 37.56 99 VAL A CA 1
ATOM 812 C C . VAL A 1 99 ? 17.490 -29.812 -23.776 1.00 37.56 99 VAL A C 1
ATOM 814 O O . VAL A 1 99 ? 17.466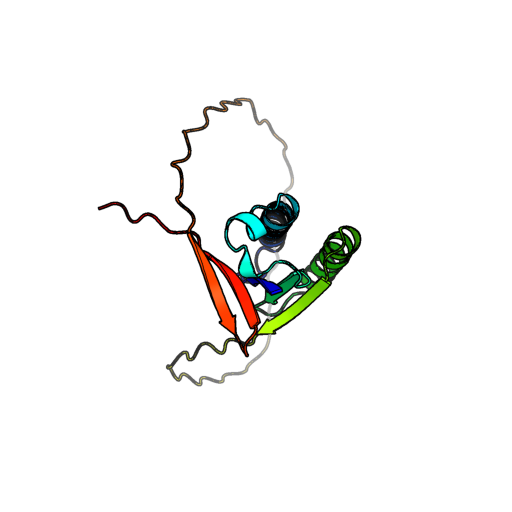 -30.844 -24.438 1.00 37.56 99 VAL A O 1
ATOM 817 N N . ASP A 1 100 ? 18.005 -28.671 -24.225 1.00 32.84 100 ASP A N 1
ATOM 818 C CA . ASP A 1 100 ? 19.232 -28.735 -25.009 1.00 32.84 100 ASP A CA 1
ATOM 819 C C . ASP A 1 100 ? 20.107 -27.492 -24.838 1.00 32.84 100 ASP A C 1
ATOM 821 O O . ASP A 1 100 ? 19.640 -26.358 -24.731 1.00 32.84 100 ASP A O 1
ATOM 825 N N . ARG A 1 101 ? 21.405 -27.760 -24.744 1.00 33.00 101 ARG A N 1
ATOM 826 C CA . ARG A 1 101 ? 22.504 -26.833 -24.475 1.00 33.00 101 ARG A CA 1
ATOM 827 C C . ARG A 1 101 ? 23.373 -26.796 -25.725 1.00 33.00 101 ARG A C 1
ATOM 829 O O . ARG A 1 101 ? 23.932 -27.831 -26.060 1.00 33.00 101 ARG A O 1
ATOM 836 N N . ALA A 1 102 ? 23.619 -25.620 -26.304 1.00 30.83 102 ALA A N 1
ATOM 837 C CA . ALA A 1 102 ? 24.860 -25.333 -27.037 1.00 30.83 102 ALA A CA 1
ATOM 838 C C . ALA A 1 102 ? 25.042 -23.824 -27.285 1.00 30.83 102 ALA A C 1
ATOM 840 O O . ALA A 1 102 ? 24.088 -23.113 -27.584 1.00 30.83 102 ALA A O 1
ATOM 841 N N . GLU A 1 103 ? 26.283 -23.362 -27.133 1.00 29.62 103 GLU A N 1
ATOM 842 C CA . GLU A 1 103 ? 26.758 -21.985 -27.299 1.00 29.62 103 GLU A CA 1
ATOM 843 C C . GLU A 1 103 ? 27.202 -21.624 -28.737 1.00 29.62 103 GLU A C 1
ATOM 845 O O . GLU A 1 103 ? 27.596 -22.499 -29.503 1.00 29.62 103 GLU A O 1
ATOM 850 N N . ALA A 1 104 ? 27.300 -20.298 -28.951 1.00 27.75 104 ALA A N 1
ATOM 851 C CA . ALA A 1 104 ? 28.371 -19.523 -29.618 1.00 27.75 104 ALA A CA 1
ATOM 852 C C . ALA A 1 104 ? 28.325 -19.166 -31.130 1.00 27.75 104 ALA A C 1
ATOM 854 O O . ALA A 1 104 ? 28.331 -20.037 -31.989 1.00 27.75 104 ALA A O 1
ATOM 855 N N . ALA A 1 105 ? 28.487 -17.838 -31.348 1.00 29.39 105 ALA A N 1
ATOM 856 C CA . ALA A 1 105 ? 29.075 -17.066 -32.474 1.00 29.39 105 ALA A CA 1
ATOM 857 C C . ALA A 1 105 ? 28.366 -17.116 -33.856 1.00 29.39 105 ALA A C 1
ATOM 859 O O . ALA A 1 105 ? 27.812 -18.136 -34.227 1.00 29.39 105 ALA A O 1
ATOM 860 N N . ASP A 1 106 ? 28.298 -16.075 -34.704 1.00 28.33 106 ASP A N 1
ATOM 861 C CA . ASP A 1 106 ? 29.177 -14.918 -34.946 1.00 28.33 106 ASP A CA 1
ATOM 862 C C . ASP A 1 106 ? 28.432 -13.780 -35.730 1.00 28.33 106 ASP A C 1
ATOM 864 O O . ASP A 1 106 ? 27.296 -13.931 -36.175 1.00 28.33 106 ASP A O 1
ATOM 868 N N . VAL A 1 107 ? 29.133 -12.653 -35.862 1.00 31.86 107 VAL A N 1
ATOM 869 C CA . VAL A 1 107 ? 28.932 -11.253 -36.308 1.00 31.86 107 VAL A CA 1
ATOM 870 C C . VAL A 1 107 ? 28.221 -10.932 -37.645 1.00 31.86 107 VAL A C 1
ATOM 872 O O . VAL A 1 107 ? 28.440 -11.594 -38.651 1.00 31.86 107 VAL A O 1
ATOM 875 N N . ALA A 1 108 ? 27.538 -9.766 -37.699 1.00 31.47 108 ALA A N 1
ATOM 876 C CA . ALA A 1 108 ? 27.694 -8.757 -38.775 1.00 31.47 108 ALA A CA 1
ATOM 877 C C . ALA A 1 108 ? 27.159 -7.353 -38.387 1.00 31.47 108 ALA A C 1
ATOM 879 O O . ALA A 1 108 ? 26.020 -7.188 -37.961 1.00 31.47 108 ALA A O 1
ATOM 880 N N . VAL A 1 109 ? 28.012 -6.341 -38.578 1.00 31.20 109 VAL A N 1
ATOM 881 C CA . VAL A 1 109 ? 27.822 -4.894 -38.356 1.00 31.20 109 VAL A CA 1
ATOM 882 C C . VAL A 1 109 ? 27.408 -4.199 -39.662 1.00 31.20 109 VAL A C 1
ATOM 884 O O . VAL A 1 109 ? 27.984 -4.501 -40.703 1.00 31.20 109 VAL A O 1
ATOM 887 N N . ALA A 1 110 ? 26.524 -3.192 -39.608 1.00 33.62 110 ALA A N 1
ATOM 888 C CA . ALA A 1 110 ? 26.482 -2.085 -40.579 1.00 33.62 110 ALA A CA 1
ATOM 889 C C . ALA A 1 110 ? 25.902 -0.796 -39.944 1.00 33.62 110 ALA A C 1
ATOM 891 O O . ALA A 1 110 ? 25.082 -0.854 -39.036 1.00 33.62 110 ALA A O 1
ATOM 892 N N . VAL A 1 111 ? 26.409 0.352 -40.402 1.00 36.66 111 VAL A N 1
ATOM 893 C CA . VAL A 1 111 ? 26.640 1.632 -39.685 1.00 36.66 111 VAL A CA 1
ATOM 894 C C . VAL A 1 111 ? 25.599 2.735 -40.068 1.00 36.66 111 VAL A C 1
ATOM 896 O O . VAL A 1 111 ? 24.643 2.399 -40.762 1.00 36.66 111 VAL A O 1
ATOM 899 N N . PRO A 1 112 ? 25.665 4.022 -39.627 1.00 45.72 112 PRO A N 1
ATOM 900 C CA . PRO A 1 112 ? 24.505 4.759 -39.106 1.00 45.72 112 PRO A CA 1
ATOM 901 C C . PRO A 1 112 ? 24.076 5.974 -39.966 1.00 45.72 112 PRO A C 1
ATOM 903 O O . PRO A 1 112 ? 24.797 6.420 -40.853 1.00 45.72 112 PRO A O 1
ATOM 906 N N . ALA A 1 113 ? 22.942 6.600 -39.636 1.00 32.41 113 ALA A N 1
ATOM 907 C CA . ALA A 1 113 ? 22.661 7.994 -40.002 1.00 32.41 113 ALA A CA 1
ATOM 908 C C . ALA A 1 113 ? 21.680 8.625 -38.995 1.00 32.41 113 ALA A C 1
ATOM 910 O O . ALA A 1 113 ? 20.566 8.141 -38.823 1.00 32.41 113 ALA A O 1
ATOM 911 N N . GLY A 1 114 ? 22.118 9.682 -38.301 1.00 33.56 114 GLY A N 1
ATOM 912 C CA . GLY A 1 114 ? 21.270 10.540 -37.459 1.00 33.56 114 GLY A CA 1
ATOM 913 C C . GLY A 1 114 ? 20.646 11.705 -38.252 1.00 33.56 114 GLY A C 1
ATOM 914 O O . GLY A 1 114 ? 20.611 11.667 -39.479 1.00 33.56 114 GLY A O 1
ATOM 915 N N . PRO A 1 115 ? 20.248 12.802 -37.584 1.00 46.56 115 PRO A N 1
ATOM 916 C CA . PRO A 1 115 ? 18.970 12.924 -36.878 1.00 46.56 115 PRO A CA 1
ATOM 917 C C . PRO A 1 115 ? 18.099 14.052 -37.472 1.00 46.56 115 PRO A C 1
ATOM 919 O O . PRO A 1 115 ? 18.618 14.966 -38.115 1.00 46.56 115 PRO A O 1
ATOM 922 N N . ARG A 1 116 ? 16.784 14.070 -37.202 1.00 30.09 116 ARG A N 1
ATOM 923 C CA . ARG A 1 116 ? 15.978 15.294 -37.381 1.00 30.09 116 ARG A CA 1
ATOM 924 C C . ARG A 1 116 ? 14.754 15.337 -36.461 1.00 30.09 116 ARG A C 1
ATOM 926 O O . ARG A 1 116 ? 13.991 14.383 -36.396 1.00 30.09 116 ARG A O 1
ATOM 933 N N . LEU A 1 117 ? 14.625 16.465 -35.765 1.00 32.22 117 LEU A N 1
ATOM 934 C CA . LEU A 1 117 ? 13.576 16.836 -34.814 1.00 32.22 117 LEU A CA 1
ATOM 935 C C . LEU A 1 117 ? 12.342 17.429 -35.530 1.00 32.22 117 LEU A C 1
ATOM 937 O O . LEU A 1 117 ? 12.534 18.238 -36.437 1.00 32.22 117 LEU A O 1
ATOM 941 N N . GLU A 1 118 ? 11.151 17.034 -35.047 1.00 36.59 118 GLU A N 1
ATOM 942 C CA . GLU A 1 118 ? 9.884 17.780 -34.807 1.00 36.59 118 GLU A CA 1
ATOM 943 C C . GLU A 1 118 ? 9.240 18.631 -35.938 1.00 36.59 118 GLU A C 1
ATOM 945 O O . GLU A 1 118 ? 9.935 19.329 -36.680 1.00 36.59 118 GLU A O 1
ATOM 950 N N . PRO A 1 119 ? 7.888 18.617 -36.075 1.00 38.34 119 PRO A N 1
ATOM 951 C CA . PRO A 1 119 ? 7.016 19.314 -35.113 1.00 38.34 119 PRO A CA 1
ATOM 952 C C . PRO A 1 119 ? 5.691 18.601 -34.767 1.00 38.34 119 PRO A C 1
ATOM 954 O O . PRO A 1 119 ? 4.878 18.314 -35.645 1.00 38.34 119 PRO A O 1
ATOM 957 N N . VAL A 1 120 ? 5.402 18.432 -33.473 1.00 34.72 120 VAL A N 1
ATOM 958 C CA . VAL A 1 120 ? 4.037 18.182 -32.978 1.00 34.72 120 VAL A CA 1
ATOM 959 C C . VAL A 1 120 ? 3.285 19.498 -32.759 1.00 34.72 120 VAL A C 1
ATOM 961 O O . VAL A 1 120 ? 3.612 20.287 -31.874 1.00 34.72 120 VAL A O 1
ATOM 964 N N . ALA A 1 121 ? 2.262 19.729 -33.581 1.00 31.81 121 ALA A N 1
ATOM 965 C CA . ALA A 1 121 ? 1.235 20.734 -33.347 1.00 31.81 121 ALA A CA 1
ATOM 966 C C . ALA A 1 121 ? 0.014 20.077 -32.683 1.00 31.81 121 ALA A C 1
ATOM 968 O O . ALA A 1 121 ? -0.474 19.061 -33.165 1.00 31.81 121 ALA A O 1
ATOM 969 N N . ASP A 1 122 ? -0.403 20.691 -31.575 1.00 33.81 122 ASP A N 1
ATOM 970 C CA . ASP A 1 122 ? -1.773 20.960 -31.121 1.00 33.81 122 ASP A CA 1
ATOM 971 C C . ASP A 1 122 ? -2.869 19.882 -31.280 1.00 33.81 122 ASP A C 1
ATOM 973 O O . ASP A 1 122 ? -3.230 19.483 -32.383 1.00 33.81 122 ASP A O 1
ATOM 977 N N . VAL A 1 123 ? -3.468 19.483 -30.152 1.00 34.03 123 VAL A N 1
ATOM 978 C CA . VAL A 1 123 ? -4.870 19.779 -29.781 1.00 34.03 123 VAL A CA 1
ATOM 979 C C . VAL A 1 123 ? -5.163 19.058 -28.455 1.00 34.03 123 VAL A C 1
ATOM 981 O O . VAL A 1 123 ? -5.269 17.834 -28.381 1.00 34.03 123 VAL A O 1
ATOM 984 N N . LEU A 1 124 ? -5.288 19.842 -27.382 1.00 34.66 124 LEU A N 1
ATOM 985 C CA . LEU A 1 124 ? -5.954 19.436 -26.145 1.00 34.66 124 LEU A CA 1
ATOM 986 C C . LEU A 1 124 ? -7.473 19.486 -26.368 1.00 34.66 124 LEU A C 1
ATOM 988 O O . LEU A 1 124 ? -8.056 20.566 -26.350 1.00 34.66 124 LEU A O 1
ATOM 992 N N . ASP A 1 125 ? -8.110 18.326 -26.511 1.00 31.20 125 ASP A N 1
ATOM 993 C CA . ASP A 1 125 ? -9.555 18.162 -26.315 1.00 31.20 125 ASP A CA 1
ATOM 994 C C . ASP A 1 125 ? -9.781 17.216 -25.128 1.00 31.20 125 ASP A C 1
ATOM 996 O O . ASP A 1 125 ? -9.766 15.990 -25.239 1.00 31.20 125 ASP A O 1
ATOM 1000 N N . LEU A 1 126 ? -9.905 17.813 -23.940 1.00 39.47 126 LEU A N 1
ATOM 1001 C CA . LEU A 1 126 ? -10.302 17.131 -22.712 1.00 39.47 126 LEU A CA 1
ATOM 1002 C C . LEU A 1 126 ? -11.830 17.039 -22.658 1.00 39.47 126 LEU A C 1
ATOM 1004 O O . LEU A 1 126 ? -12.477 17.702 -21.849 1.00 39.47 126 LEU A O 1
ATOM 1008 N N . SER A 1 127 ? -12.394 16.168 -23.485 1.00 32.69 127 SER A N 1
ATOM 1009 C CA . SER A 1 127 ? -13.766 15.690 -23.329 1.00 32.69 127 SER A CA 1
ATOM 1010 C C . SER A 1 127 ? -13.729 14.320 -22.644 1.00 32.69 127 SER A C 1
ATOM 1012 O O . SER A 1 127 ? -13.580 13.281 -23.282 1.00 32.69 127 SER A O 1
ATOM 1014 N N . LEU A 1 128 ? -13.792 14.321 -21.308 1.00 39.62 128 LEU A N 1
ATOM 1015 C CA . LEU A 1 128 ? -13.894 13.111 -20.482 1.00 39.62 128 LEU A CA 1
ATOM 1016 C C . LEU A 1 128 ? -15.277 12.462 -20.682 1.00 39.62 128 LEU A C 1
ATOM 1018 O O . LEU A 1 128 ? -16.273 13.098 -20.331 1.00 39.62 128 LEU A O 1
ATOM 1022 N N . PRO A 1 129 ? -15.389 11.207 -21.158 1.00 32.88 129 PRO A N 1
ATOM 1023 C CA . PRO A 1 129 ? -16.634 10.473 -21.019 1.00 32.88 129 PRO A CA 1
ATOM 1024 C C . PRO A 1 129 ? -16.824 10.059 -19.555 1.00 32.88 129 PRO A C 1
ATOM 1026 O O . PRO A 1 129 ? -15.909 9.575 -18.884 1.00 32.88 129 PRO A O 1
ATOM 1029 N N . GLU A 1 130 ? -18.042 10.276 -19.076 1.00 37.41 130 GLU A N 1
ATOM 1030 C CA . GLU A 1 130 ? -18.563 9.919 -17.762 1.00 37.41 130 GLU A CA 1
ATOM 1031 C C . GLU A 1 130 ? -18.273 8.437 -17.452 1.00 37.41 130 GLU A C 1
ATOM 1033 O O . GLU A 1 130 ? -18.837 7.518 -18.048 1.00 37.41 130 GLU A O 1
ATOM 1038 N N . ILE A 1 131 ? -17.312 8.189 -16.559 1.00 39.16 131 ILE A N 1
ATOM 1039 C CA . ILE A 1 131 ? -16.884 6.833 -16.206 1.00 39.16 131 ILE A CA 1
ATOM 1040 C C . ILE A 1 131 ? -17.971 6.204 -15.337 1.00 39.16 131 ILE A C 1
ATOM 1042 O O . ILE A 1 131 ? -18.146 6.583 -14.180 1.00 39.16 131 ILE A O 1
ATOM 1046 N N . ALA A 1 132 ? -18.684 5.233 -15.908 1.00 36.69 132 ALA A N 1
ATOM 1047 C CA . ALA A 1 132 ? -19.722 4.452 -15.249 1.00 36.69 132 ALA A CA 1
ATOM 1048 C C . ALA A 1 132 ? -19.308 4.008 -13.832 1.00 36.69 132 ALA A C 1
ATOM 1050 O O . ALA A 1 132 ? -18.252 3.391 -13.631 1.00 36.69 132 ALA A O 1
ATOM 1051 N N . GLU A 1 133 ? -20.165 4.305 -12.852 1.00 37.12 133 GLU A N 1
ATOM 1052 C CA . GLU A 1 133 ? -19.972 3.965 -11.444 1.00 37.12 133 GLU A CA 1
ATOM 1053 C C . GLU A 1 133 ? -19.754 2.455 -11.274 1.00 37.12 133 GLU A C 1
ATOM 1055 O O . GLU A 1 133 ? -20.673 1.633 -11.288 1.00 37.12 133 GLU A O 1
ATOM 1060 N N . THR A 1 134 ? -18.495 2.057 -11.099 1.00 36.59 134 THR A N 1
ATOM 1061 C CA . THR A 1 134 ? -18.160 0.663 -10.822 1.00 36.59 134 THR A CA 1
ATOM 1062 C C . THR A 1 134 ? -18.479 0.391 -9.352 1.00 36.59 134 THR A C 1
ATOM 1064 O O . THR A 1 134 ? -17.724 0.795 -8.468 1.00 36.59 134 THR A O 1
ATOM 1067 N N . LYS A 1 135 ? -19.597 -0.288 -9.061 1.00 41.00 135 LYS A N 1
ATOM 1068 C CA . LYS A 1 135 ? -19.985 -0.648 -7.685 1.00 41.00 135 LYS A CA 1
ATOM 1069 C C . LYS A 1 135 ? -18.991 -1.662 -7.100 1.00 41.00 135 LYS A C 1
ATOM 1071 O O . LYS A 1 135 ? -19.109 -2.874 -7.288 1.00 41.00 135 LYS A O 1
ATOM 1076 N N . GLN A 1 136 ? -17.970 -1.143 -6.424 1.00 46.41 136 GLN A N 1
ATOM 1077 C CA . GLN A 1 136 ? -16.891 -1.907 -5.804 1.00 46.41 136 GLN A CA 1
ATOM 1078 C C . GLN A 1 136 ? -17.415 -2.629 -4.549 1.00 46.41 136 GLN A C 1
ATOM 1080 O O . GLN A 1 136 ? -18.157 -2.050 -3.760 1.00 46.41 136 GLN A O 1
ATOM 1085 N N . SER A 1 137 ? -17.091 -3.917 -4.394 1.00 54.66 137 SER A N 1
ATOM 1086 C CA . SER A 1 137 ? -17.543 -4.736 -3.258 1.00 54.66 137 SER A CA 1
ATOM 1087 C C . SER A 1 137 ? -16.365 -5.009 -2.324 1.00 54.66 137 SER A C 1
ATOM 1089 O O . SER A 1 137 ? -15.332 -5.526 -2.753 1.00 54.66 137 SER A O 1
ATOM 1091 N N . ASN A 1 138 ? -16.528 -4.646 -1.054 1.00 67.88 138 ASN A N 1
ATOM 1092 C CA . ASN A 1 138 ? -15.544 -4.866 0.001 1.00 67.88 138 ASN A CA 1
ATOM 1093 C C . ASN A 1 138 ? -15.962 -6.097 0.815 1.00 67.88 138 ASN A C 1
ATOM 1095 O O . ASN A 1 138 ? -17.102 -6.180 1.274 1.00 67.88 138 ASN A O 1
ATOM 1099 N N . GLU A 1 139 ? -15.053 -7.051 0.993 1.00 74.56 139 GLU A N 1
ATOM 1100 C CA . GLU A 1 139 ? -15.303 -8.301 1.713 1.00 74.56 139 GLU A CA 1
ATOM 1101 C C . GLU A 1 139 ? -14.286 -8.454 2.849 1.00 74.56 139 GLU A C 1
ATOM 1103 O O . GLU A 1 139 ? -13.101 -8.173 2.666 1.00 74.56 139 GLU A O 1
ATOM 1108 N N . ILE A 1 140 ? -14.734 -8.894 4.029 1.00 69.25 140 ILE A N 1
ATOM 1109 C CA . ILE A 1 140 ? -13.822 -9.331 5.092 1.00 69.25 140 ILE A CA 1
ATOM 1110 C C . ILE A 1 140 ? -13.730 -10.850 5.053 1.00 69.25 140 ILE A C 1
ATOM 1112 O O . ILE A 1 140 ? -14.718 -11.538 5.306 1.00 69.25 140 ILE A O 1
ATOM 1116 N N . VAL A 1 141 ? -12.524 -11.357 4.816 1.00 76.88 141 VAL A N 1
ATOM 1117 C CA . VAL A 1 141 ? -12.193 -12.784 4.874 1.00 76.88 141 VAL A CA 1
ATOM 1118 C C . VAL A 1 141 ? -11.484 -13.075 6.198 1.00 76.88 141 VAL A C 1
ATOM 1120 O O . VAL A 1 141 ? -10.758 -12.228 6.721 1.00 76.88 141 VAL A O 1
ATOM 1123 N N . ARG A 1 142 ? -11.703 -14.260 6.778 1.00 67.25 142 ARG A N 1
ATOM 1124 C CA . ARG A 1 142 ? -10.946 -14.725 7.950 1.00 67.25 142 ARG A CA 1
ATOM 1125 C C . ARG A 1 142 ? -9.766 -15.573 7.491 1.00 67.25 142 ARG A C 1
ATOM 1127 O O . ARG A 1 142 ? -9.980 -16.609 6.873 1.00 67.25 142 ARG A O 1
ATOM 1134 N N . VAL A 1 143 ? -8.554 -15.151 7.833 1.00 68.56 143 VAL A N 1
ATOM 1135 C CA . VAL A 1 143 ? -7.319 -15.924 7.629 1.00 68.56 143 VAL A CA 1
ATOM 1136 C C . VAL A 1 143 ? -6.682 -16.117 9.000 1.00 68.56 143 VAL A C 1
ATOM 1138 O O . VAL A 1 143 ? -6.477 -15.133 9.709 1.00 68.56 143 VAL A O 1
ATOM 1141 N N . ASP A 1 144 ? -6.464 -17.366 9.417 1.00 61.69 144 ASP A N 1
ATOM 1142 C CA . ASP A 1 144 ? -5.858 -17.725 10.711 1.00 61.69 144 ASP A CA 1
ATOM 1143 C C . ASP A 1 144 ? -6.446 -16.950 11.904 1.00 61.69 144 ASP A C 1
ATOM 1145 O O . ASP A 1 144 ? -5.734 -16.352 12.706 1.00 61.69 144 ASP A O 1
ATOM 1149 N N . HIS A 1 145 ? -7.780 -16.903 11.987 1.00 63.84 145 HIS A N 1
ATOM 1150 C CA . HIS A 1 145 ? -8.559 -16.171 13.003 1.00 63.84 145 HIS A CA 1
ATOM 1151 C C . HIS A 1 145 ? -8.497 -14.632 12.953 1.00 63.84 145 HIS A C 1
ATOM 1153 O O . HIS A 1 145 ? -9.147 -13.977 13.770 1.00 63.84 145 HIS A O 1
ATOM 1159 N N . HIS A 1 146 ? -7.826 -14.033 11.968 1.00 60.22 146 HIS A N 1
ATOM 1160 C CA . HIS A 1 146 ? -7.745 -12.583 11.811 1.00 60.22 146 HIS A CA 1
ATOM 1161 C C . HIS A 1 146 ? -8.664 -12.072 10.685 1.00 60.22 146 HIS A C 1
ATOM 1163 O O . HIS A 1 146 ? -8.702 -12.664 9.604 1.00 60.22 146 HIS A O 1
ATOM 1169 N N . PRO A 1 147 ? -9.412 -10.968 10.896 1.00 71.69 147 PRO A N 1
ATOM 1170 C CA . PRO A 1 147 ? -10.193 -10.343 9.833 1.00 71.69 147 PRO A CA 1
ATOM 1171 C C . PRO A 1 147 ? -9.272 -9.580 8.869 1.00 71.69 147 PRO A C 1
ATOM 1173 O O . PRO A 1 147 ? -8.528 -8.686 9.295 1.00 71.69 147 PRO A O 1
ATOM 1176 N N . VAL A 1 148 ? -9.366 -9.917 7.583 1.00 76.88 148 VAL A N 1
ATOM 1177 C CA . VAL A 1 148 ? -8.643 -9.295 6.468 1.00 76.88 148 VAL A CA 1
ATOM 1178 C C . VAL A 1 148 ? -9.647 -8.613 5.543 1.00 76.88 148 VAL A C 1
ATOM 1180 O O . VAL A 1 148 ? -10.528 -9.276 5.000 1.00 76.88 148 VAL A O 1
ATOM 1183 N N . LEU A 1 149 ? -9.517 -7.301 5.341 1.00 77.62 149 LEU A N 1
ATOM 1184 C CA . LEU A 1 149 ? -10.283 -6.586 4.321 1.00 77.62 149 LEU A CA 1
ATOM 1185 C C . LEU A 1 149 ? -9.668 -6.826 2.939 1.00 77.62 149 LEU A C 1
ATOM 1187 O O . LEU A 1 149 ? -8.507 -6.484 2.705 1.00 77.62 149 LEU A O 1
ATOM 1191 N N . VAL A 1 150 ? -10.482 -7.335 2.018 1.00 74.88 150 VAL A N 1
ATOM 1192 C CA . VAL A 1 150 ? -10.160 -7.503 0.601 1.00 74.88 150 VAL A CA 1
ATOM 1193 C C . VAL A 1 150 ? -11.105 -6.620 -0.210 1.00 74.88 150 VAL A C 1
ATOM 1195 O O . VAL A 1 150 ? -12.325 -6.773 -0.146 1.00 74.88 150 VAL A O 1
ATOM 1198 N N . MET A 1 151 ? -10.557 -5.686 -0.989 1.00 71.50 151 MET A N 1
ATOM 1199 C CA . MET A 1 151 ? -11.359 -4.900 -1.928 1.00 71.50 151 MET A CA 1
ATOM 1200 C C . MET A 1 151 ? -11.281 -5.547 -3.308 1.00 71.50 151 MET A C 1
ATOM 1202 O O . MET A 1 151 ? -10.213 -5.581 -3.918 1.00 71.50 151 MET A O 1
ATOM 1206 N N . ARG A 1 152 ? -12.411 -6.049 -3.815 1.00 57.66 152 AR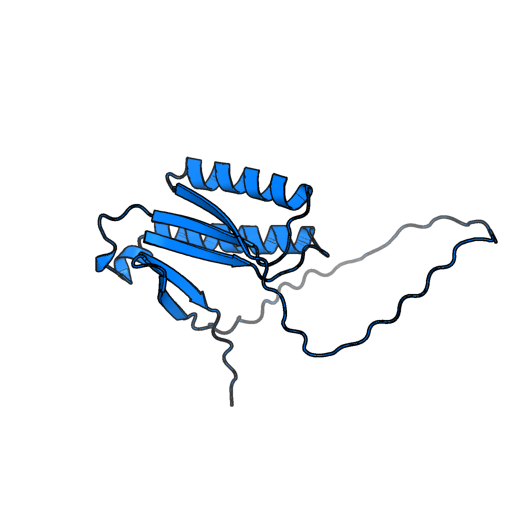G A N 1
ATOM 1207 C CA . ARG A 1 152 ? -12.501 -6.601 -5.172 1.00 57.66 152 ARG A CA 1
ATOM 1208 C C . ARG A 1 152 ? -13.159 -5.580 -6.092 1.00 57.66 152 ARG A C 1
ATOM 1210 O O . ARG A 1 152 ? -14.220 -5.033 -5.778 1.00 57.66 152 ARG A O 1
ATOM 1217 N N . LYS A 1 153 ? -12.553 -5.329 -7.255 1.00 45.72 153 LYS A N 1
ATOM 1218 C CA . LYS A 1 153 ? -13.244 -4.617 -8.334 1.00 45.72 153 LYS A CA 1
ATOM 1219 C C . LYS A 1 153 ? -14.277 -5.578 -8.924 1.00 45.72 153 LYS A C 1
ATOM 1221 O O . LYS A 1 153 ? -13.913 -6.627 -9.441 1.00 45.72 153 LYS A O 1
ATOM 1226 N N . LYS A 1 154 ? -15.565 -5.242 -8.823 1.00 43.44 154 LYS A N 1
ATOM 1227 C CA . LYS A 1 154 ? -16.619 -5.989 -9.510 1.00 43.44 154 LYS A CA 1
ATOM 1228 C C . LYS A 1 154 ? -16.594 -5.547 -10.970 1.00 43.44 154 LYS A C 1
ATOM 1230 O O . LYS A 1 154 ? -16.916 -4.396 -11.256 1.00 43.44 154 LYS A O 1
ATOM 1235 N N . THR A 1 155 ? -16.171 -6.414 -11.884 1.00 42.16 155 THR A N 1
ATOM 1236 C CA . THR A 1 155 ? -16.420 -6.185 -13.307 1.00 42.16 155 THR A CA 1
ATOM 1237 C C . THR A 1 155 ? -17.920 -6.372 -13.514 1.00 42.16 155 THR A C 1
ATOM 1239 O O . THR A 1 155 ? -18.470 -7.457 -13.336 1.00 42.16 155 THR A O 1
ATOM 1242 N N . SER A 1 156 ? -18.626 -5.275 -13.777 1.00 41.66 156 SER A N 1
ATOM 1243 C CA . SER A 1 156 ? -20.007 -5.341 -14.242 1.00 41.66 156 SER A CA 1
ATOM 1244 C C . SER A 1 156 ? -19.978 -5.932 -15.650 1.00 41.66 156 SER A C 1
ATOM 1246 O O . SER A 1 156 ? -19.837 -5.199 -16.622 1.00 41.66 156 SER A O 1
ATOM 1248 N N . SER A 1 157 ? -20.050 -7.259 -15.762 1.00 43.94 157 SER A N 1
ATOM 1249 C CA . SER A 1 157 ? -20.435 -7.910 -17.012 1.00 43.94 157 SER A CA 1
ATOM 1250 C C . SER A 1 157 ? -21.919 -7.601 -17.215 1.00 43.94 157 SER A C 1
ATOM 1252 O O . SER A 1 157 ? -22.787 -8.218 -16.596 1.00 43.94 157 SER A O 1
ATOM 1254 N N . GLY A 1 158 ? -22.184 -6.534 -17.971 1.00 40.47 158 GLY A N 1
ATOM 1255 C CA . GLY A 1 158 ? -23.520 -6.198 -18.445 1.00 40.47 158 GLY A CA 1
ATOM 1256 C C . GLY A 1 158 ? -23.988 -7.271 -19.423 1.00 40.47 158 GLY A C 1
ATOM 1257 O O . GLY A 1 158 ? -23.238 -7.645 -20.323 1.00 40.47 158 GLY A O 1
ATOM 1258 N N . ARG A 1 159 ? -25.190 -7.793 -19.168 1.00 38.47 159 ARG A N 1
ATOM 1259 C CA . ARG A 1 159 ? -25.991 -8.582 -20.109 1.00 38.47 159 ARG A CA 1
ATOM 1260 C C . ARG A 1 159 ? -26.531 -7.699 -21.221 1.00 38.47 159 ARG A C 1
ATOM 1262 O O . ARG A 1 159 ? -26.814 -6.520 -20.914 1.00 38.47 159 ARG A O 1
#

InterPro domains:
  IPR046702 Protein of unknown function DUF6572 [PF20212] (4-85)

Foldseek 3Di:
DEEEDEDPDDCPPVVVVLVVVVVVLVVSLCCVVVCVVCVVPVVCPPPAYEYEYEAQYDDDPVRVVSVVVVCVVSVVVPHHYHYDYDPPPPPPPDDDDDDDDDDDDDDDDDDDDDDDDDDDDDDDDPPDDDDPDQPKDWDWDADPNDTYIDIDRDDPPDD

Sequence (159 aa):
MYVGIFDDLDWDDEATHFSLLTKKIDRYTQYVRSGQLLAAYPRVRGYPVIIEYVAMRPMTRSAEAFWKTRETIIRSVGFEVRCRTVDVRHTTAQDSVMVDRAEAADVAVAVPAGPRLEPVADVLDLSLPEIAETKQSNEIVRVDHHPVLVMRKKTSSGR

Secondary structure (DSSP, 8-state):
-EEEEEE---STTHHHHHHHHHHHHHHHHHHHHTTHHHHH-GGGTTSPPEEEEEESSPPPHHHHHHHHHHHHHHHHTT-EEEEEE---------------------------------------------------EEEEEEETTEEEEEEE-------

Radius of gyration: 23.01 Å; chains: 1; bounding box: 55×53×60 Å

pLDDT: mean 71.7, std 26.31, range [27.75, 97.56]